Protein AF-A0AAV7VQG4-F1 (afdb_monomer_lite)

Sequence (86 aa):
MEIKDMVSHYLAENDTPETSIATLWDTLKVVVRGQFIAIAARQNALRRDKRQQLEDDIRALEETHRQSGSLAVRNSSPSNENSYAL

Organism: Pleurodeles waltl (NCBI:txid8319)

pLDDT: mean 85.69, std 18.38, range [43.03, 98.5]

Structure (mmCIF, N/CA/C/O backbone):
data_AF-A0AAV7VQG4-F1
#
_entry.id   AF-A0AAV7VQG4-F1
#
loop_
_atom_site.group_PDB
_atom_site.id
_atom_site.type_symbol
_atom_site.label_atom_id
_atom_site.label_alt_id
_atom_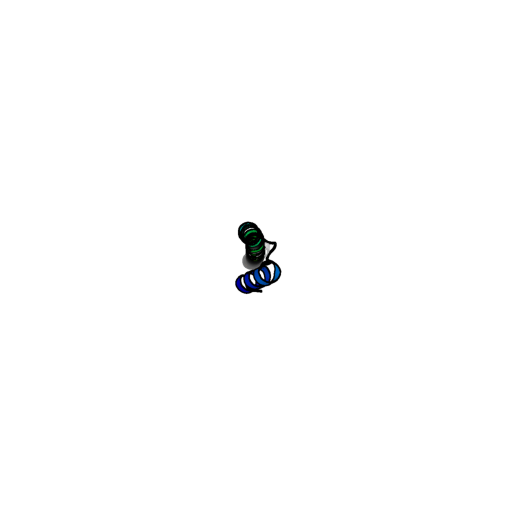site.label_comp_id
_atom_site.label_asym_id
_atom_site.label_entity_id
_atom_site.label_seq_id
_atom_site.pdbx_PDB_ins_code
_atom_site.Cartn_x
_atom_site.Cartn_y
_atom_site.Cartn_z
_atom_site.occupancy
_atom_site.B_iso_or_equiv
_atom_site.auth_seq_id
_atom_site.auth_comp_id
_atom_site.auth_asym_id
_atom_site.auth_atom_id
_atom_site.pdbx_PDB_model_num
ATOM 1 N N . MET A 1 1 ? 0.359 -9.781 -5.287 1.00 63.88 1 MET A N 1
ATOM 2 C CA . MET A 1 1 ? 1.625 -9.516 -5.987 1.00 63.88 1 MET A CA 1
ATOM 3 C C . MET A 1 1 ? 2.507 -8.750 -5.028 1.00 63.88 1 MET A C 1
ATOM 5 O O . MET A 1 1 ? 2.099 -7.679 -4.584 1.00 63.88 1 MET A O 1
ATOM 9 N N . GLU A 1 2 ? 3.629 -9.332 -4.618 1.00 86.31 2 GLU A N 1
ATOM 10 C CA . GLU A 1 2 ? 4.602 -8.601 -3.810 1.00 86.31 2 GLU A CA 1
ATOM 11 C C . GLU A 1 2 ? 5.309 -7.550 -4.676 1.00 86.31 2 GLU A C 1
ATOM 13 O O . GLU A 1 2 ? 5.372 -7.678 -5.900 1.00 86.31 2 GLU A O 1
ATOM 18 N N . ILE A 1 3 ? 5.855 -6.496 -4.059 1.00 90.12 3 ILE A N 1
ATOM 19 C CA . ILE A 1 3 ? 6.582 -5.447 -4.798 1.00 90.12 3 ILE A CA 1
ATOM 20 C C . ILE A 1 3 ? 7.734 -6.057 -5.606 1.00 90.12 3 ILE A C 1
ATOM 22 O O . ILE A 1 3 ? 8.000 -5.618 -6.719 1.00 90.12 3 ILE A O 1
ATOM 26 N N . LYS A 1 4 ? 8.377 -7.101 -5.073 1.00 91.25 4 LYS A N 1
ATOM 27 C CA . LYS A 1 4 ? 9.458 -7.818 -5.750 1.00 91.25 4 LYS A CA 1
ATOM 28 C C . LYS A 1 4 ? 8.990 -8.471 -7.053 1.00 91.25 4 LYS A C 1
ATOM 30 O O . LYS A 1 4 ? 9.620 -8.249 -8.081 1.00 91.25 4 LYS A O 1
ATOM 35 N N . ASP A 1 5 ? 7.868 -9.190 -7.024 1.00 93.69 5 ASP A N 1
ATOM 36 C CA . ASP A 1 5 ? 7.299 -9.835 -8.216 1.00 93.69 5 ASP A CA 1
ATOM 37 C C . ASP A 1 5 ? 6.938 -8.804 -9.284 1.00 93.69 5 ASP A C 1
ATOM 39 O O . ASP A 1 5 ? 7.199 -9.001 -10.466 1.00 93.69 5 ASP A O 1
ATOM 43 N N . MET A 1 6 ? 6.382 -7.669 -8.856 1.00 93.88 6 MET A N 1
ATOM 44 C CA . MET A 1 6 ? 6.043 -6.573 -9.755 1.00 93.88 6 MET A CA 1
ATOM 45 C C . MET A 1 6 ? 7.285 -5.973 -10.419 1.00 93.88 6 MET A C 1
ATOM 47 O O . MET A 1 6 ? 7.262 -5.707 -11.615 1.00 93.88 6 MET A O 1
ATOM 51 N N . VAL A 1 7 ? 8.362 -5.747 -9.660 1.00 95.44 7 VAL A N 1
ATOM 52 C CA . VAL A 1 7 ? 9.627 -5.235 -10.209 1.00 95.44 7 VAL A CA 1
ATOM 53 C C . VAL A 1 7 ? 10.194 -6.229 -11.222 1.00 95.44 7 VAL A C 1
ATOM 55 O O . VAL A 1 7 ? 10.583 -5.824 -12.313 1.00 95.44 7 VAL A O 1
ATOM 58 N N . SER A 1 8 ? 10.204 -7.524 -10.895 1.00 95.62 8 SER A N 1
ATOM 59 C CA . SER A 1 8 ? 10.669 -8.571 -11.809 1.00 95.62 8 SER A CA 1
ATOM 60 C C . SER A 1 8 ? 9.838 -8.635 -13.090 1.00 95.62 8 SE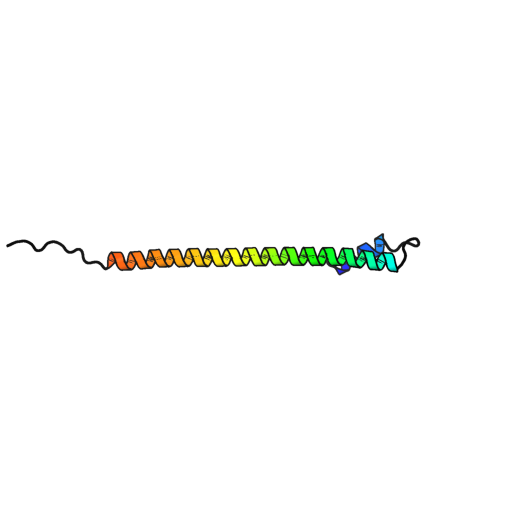R A C 1
ATOM 62 O O . SER A 1 8 ? 10.408 -8.713 -14.173 1.00 95.62 8 SER A O 1
ATOM 64 N N . HIS A 1 9 ? 8.512 -8.553 -12.980 1.00 95.12 9 HIS A N 1
ATOM 65 C CA . HIS A 1 9 ? 7.612 -8.529 -14.130 1.00 95.12 9 HIS A CA 1
ATOM 66 C C . HIS A 1 9 ? 7.826 -7.281 -14.994 1.00 95.12 9 HIS A C 1
ATOM 68 O O . HIS A 1 9 ? 7.996 -7.394 -16.202 1.00 95.12 9 HIS A O 1
ATOM 74 N N . TYR A 1 10 ? 7.925 -6.107 -14.365 1.00 95.62 10 TYR A N 1
ATOM 75 C CA . TYR A 1 10 ? 8.205 -4.854 -15.056 1.00 95.62 10 TYR A CA 1
ATOM 76 C C . TYR A 1 10 ? 9.510 -4.927 -15.859 1.00 95.62 10 TYR A C 1
ATOM 78 O O . TYR A 1 10 ? 9.525 -4.573 -17.034 1.00 95.62 10 TYR A O 1
ATOM 86 N N . LEU A 1 11 ? 10.599 -5.406 -15.248 1.00 95.62 11 LEU A N 1
ATOM 87 C CA . LEU A 1 11 ? 11.887 -5.524 -15.933 1.00 95.62 11 LEU A CA 1
ATOM 88 C C . LEU A 1 11 ? 11.820 -6.528 -17.088 1.00 95.62 11 LEU A C 1
ATOM 90 O O . LEU A 1 11 ? 12.303 -6.222 -18.169 1.00 95.62 11 LEU A O 1
ATOM 94 N N . ALA A 1 12 ? 11.169 -7.678 -16.895 1.00 95.56 12 ALA A N 1
ATOM 95 C CA . ALA A 1 12 ? 11.027 -8.688 -17.943 1.00 95.56 12 ALA A CA 1
ATOM 96 C C . ALA A 1 12 ? 10.271 -8.179 -19.184 1.00 95.56 12 ALA A C 1
ATOM 98 O O . ALA A 1 12 ? 10.548 -8.629 -20.291 1.00 95.56 12 ALA A O 1
ATOM 99 N N . GLU A 1 13 ? 9.324 -7.257 -19.006 1.00 95.12 13 GLU A N 1
ATOM 100 C CA . GLU A 1 13 ? 8.530 -6.705 -20.109 1.00 95.12 13 GLU A CA 1
ATOM 101 C C . GLU A 1 13 ? 9.150 -5.465 -20.762 1.00 95.12 13 GLU A C 1
ATOM 103 O O . GLU A 1 13 ? 8.862 -5.182 -21.923 1.00 95.12 13 GLU A O 1
ATOM 108 N N . ASN A 1 14 ? 9.965 -4.702 -20.027 1.00 95.00 14 ASN A N 1
ATOM 109 C CA . ASN A 1 14 ? 10.399 -3.367 -20.452 1.00 95.00 14 ASN A CA 1
ATOM 110 C C . ASN A 1 14 ? 11.911 -3.257 -20.709 1.00 95.00 14 ASN A C 1
ATOM 112 O O . ASN A 1 14 ? 12.336 -2.289 -21.339 1.00 95.00 14 ASN A O 1
ATOM 116 N N . ASP A 1 15 ? 12.725 -4.220 -20.262 1.00 94.69 15 ASP A N 1
ATOM 117 C CA . ASP A 1 15 ? 14.162 -4.276 -20.562 1.00 94.69 15 ASP A CA 1
ATOM 118 C C . ASP A 1 15 ? 14.389 -4.767 -22.001 1.00 94.69 15 ASP A C 1
ATOM 120 O O . ASP A 1 15 ? 14.598 -5.948 -22.279 1.00 94.69 15 ASP A O 1
ATOM 124 N N . THR A 1 16 ? 14.251 -3.832 -22.939 1.00 94.50 16 THR A N 1
ATOM 125 C CA . THR A 1 16 ? 14.386 -4.043 -24.384 1.00 94.50 16 THR A CA 1
ATOM 126 C C . THR A 1 16 ? 15.591 -3.266 -24.918 1.00 94.50 16 THR A C 1
ATOM 128 O O . THR A 1 16 ? 15.934 -2.227 -24.347 1.00 94.50 16 THR A O 1
ATOM 131 N N . PRO A 1 17 ? 16.236 -3.704 -26.018 1.00 92.56 17 PRO A N 1
ATOM 132 C CA . PRO A 1 17 ? 17.392 -3.008 -26.597 1.00 92.56 17 PRO A CA 1
ATOM 133 C C . PRO A 1 17 ? 17.144 -1.529 -26.938 1.00 92.56 17 PRO A C 1
ATOM 135 O O . PRO A 1 17 ? 18.078 -0.729 -26.971 1.00 92.56 17 PRO A O 1
ATOM 138 N N . GLU A 1 18 ? 15.890 -1.160 -27.194 1.00 93.75 18 GLU A N 1
ATOM 139 C CA . GLU A 1 18 ? 15.450 0.193 -27.532 1.00 93.75 18 GLU A CA 1
ATOM 140 C C . GLU A 1 18 ? 15.230 1.077 -26.292 1.00 93.75 18 GLU A C 1
ATOM 142 O O . GLU A 1 18 ? 15.146 2.304 -26.405 1.00 93.75 18 GLU A O 1
ATOM 147 N N . THR A 1 19 ? 15.140 0.476 -25.104 1.00 93.69 19 THR A N 1
ATOM 148 C CA . THR A 1 19 ? 14.871 1.182 -23.851 1.00 93.69 19 THR A CA 1
ATOM 149 C C . THR A 1 19 ? 16.171 1.507 -23.131 1.00 93.69 19 THR A C 1
ATOM 151 O O . THR A 1 19 ? 16.943 0.636 -22.742 1.00 93.69 19 THR A O 1
ATOM 154 N N . SER A 1 20 ? 16.416 2.797 -22.897 1.00 96.38 20 SER A N 1
ATOM 155 C CA . SER A 1 20 ? 17.576 3.209 -22.107 1.00 96.38 20 SER A CA 1
ATOM 156 C C . SER A 1 20 ? 17.413 2.822 -20.632 1.00 96.38 20 SER A C 1
ATOM 158 O O . SER A 1 20 ? 16.318 2.915 -20.070 1.00 96.38 20 SER A O 1
ATOM 160 N N . ILE A 1 21 ? 18.522 2.494 -19.962 1.00 95.25 21 ILE A N 1
ATOM 161 C CA . ILE A 1 21 ? 18.545 2.202 -18.516 1.00 95.25 21 ILE A CA 1
ATOM 162 C C . ILE A 1 21 ? 17.936 3.355 -17.701 1.00 95.25 21 ILE A C 1
ATOM 164 O O . ILE A 1 21 ? 17.246 3.121 -16.710 1.00 95.25 21 ILE A O 1
ATOM 168 N N . ALA A 1 22 ? 18.158 4.605 -18.124 1.00 96.81 22 ALA A N 1
ATOM 169 C CA . ALA A 1 22 ? 17.585 5.777 -17.467 1.00 96.81 22 ALA A CA 1
ATOM 170 C C . ALA A 1 22 ? 16.050 5.770 -17.546 1.00 96.81 22 ALA A C 1
ATOM 172 O O . ALA A 1 22 ? 15.380 5.895 -16.522 1.00 96.81 22 ALA A O 1
ATOM 173 N N . THR A 1 23 ? 15.495 5.539 -18.739 1.00 96.50 23 THR A N 1
ATOM 174 C CA . THR A 1 23 ? 14.045 5.432 -18.962 1.00 96.50 23 THR A CA 1
ATOM 175 C C . THR A 1 23 ? 13.435 4.267 -18.184 1.00 96.50 23 THR A C 1
ATOM 177 O O . THR A 1 23 ? 12.369 4.426 -17.583 1.00 96.50 23 THR A O 1
ATOM 180 N N . LEU A 1 24 ? 14.122 3.122 -18.154 1.00 96.81 24 LEU A N 1
ATOM 181 C CA . LEU A 1 24 ? 13.696 1.936 -17.415 1.00 96.81 24 LEU A CA 1
ATOM 182 C C . LEU A 1 24 ? 13.627 2.223 -15.907 1.00 96.81 24 LEU A C 1
ATOM 184 O O . LEU A 1 24 ? 12.620 1.947 -15.256 1.00 96.81 24 LEU A O 1
ATOM 188 N N . TRP A 1 25 ? 14.669 2.847 -15.349 1.00 96.94 25 TRP A N 1
ATOM 189 C CA . TRP A 1 25 ? 14.725 3.215 -13.934 1.00 96.94 25 TRP A CA 1
ATOM 190 C C . TRP A 1 25 ? 13.694 4.281 -13.554 1.00 96.94 25 TRP A C 1
ATOM 192 O O . TRP A 1 25 ? 13.027 4.167 -12.521 1.00 96.94 25 TRP A O 1
ATOM 202 N N . ASP A 1 26 ? 13.546 5.324 -14.371 1.00 97.56 26 ASP A N 1
ATOM 203 C CA . ASP A 1 26 ? 12.610 6.414 -14.104 1.00 97.56 26 ASP A CA 1
ATOM 204 C C . ASP A 1 26 ? 11.167 5.925 -14.093 1.00 97.56 26 ASP A C 1
ATOM 206 O O . ASP A 1 26 ? 10.417 6.218 -13.156 1.00 97.56 26 ASP A O 1
ATOM 210 N N . THR A 1 27 ? 10.809 5.098 -15.067 1.00 96.75 27 THR A N 1
ATOM 211 C CA . THR A 1 27 ? 9.479 4.503 -15.155 1.00 96.75 27 THR A CA 1
ATOM 212 C C . THR A 1 27 ? 9.236 3.493 -14.029 1.00 96.75 27 THR A C 1
ATOM 214 O O . THR A 1 27 ? 8.194 3.560 -13.372 1.00 96.75 27 THR A O 1
ATOM 217 N N . LEU A 1 28 ? 10.204 2.621 -13.713 1.00 96.62 28 LEU A N 1
ATOM 218 C CA . LEU A 1 28 ? 10.087 1.670 -12.601 1.00 96.62 28 LEU A CA 1
ATOM 219 C C . LEU A 1 28 ? 9.782 2.376 -11.273 1.00 96.62 28 LEU A C 1
ATOM 221 O O . LEU A 1 28 ? 8.902 1.947 -10.522 1.00 96.62 28 LEU A O 1
ATOM 225 N N . LYS A 1 29 ? 10.470 3.487 -10.981 1.00 95.31 29 LYS A N 1
ATOM 226 C CA . LYS A 1 29 ? 10.218 4.280 -9.766 1.00 95.31 29 LYS A CA 1
ATOM 227 C C . LYS A 1 29 ? 8.774 4.774 -9.693 1.00 95.31 29 LYS A C 1
ATOM 229 O O . LYS A 1 29 ? 8.182 4.751 -8.613 1.00 95.31 29 LYS A O 1
ATOM 234 N N . VAL A 1 30 ? 8.203 5.220 -10.814 1.00 97.00 30 VAL A N 1
ATOM 235 C CA . VAL A 1 30 ? 6.806 5.684 -10.875 1.00 97.00 30 VAL A CA 1
ATOM 236 C C . VAL A 1 30 ? 5.846 4.533 -10.579 1.00 97.00 30 VAL A C 1
ATOM 238 O O . VAL A 1 30 ? 4.942 4.692 -9.755 1.00 97.00 30 VAL A O 1
ATOM 241 N N . VAL A 1 31 ? 6.085 3.361 -11.171 1.00 94.25 31 VAL A N 1
ATOM 242 C CA . VAL A 1 31 ? 5.285 2.147 -10.946 1.00 94.25 31 VAL A CA 1
ATOM 243 C C . VAL A 1 31 ? 5.321 1.729 -9.470 1.00 94.25 31 VAL A C 1
ATOM 245 O O . VAL A 1 31 ? 4.274 1.572 -8.835 1.00 94.25 31 VAL A O 1
ATOM 248 N N . VAL A 1 32 ? 6.518 1.634 -8.884 1.00 95.56 32 VAL A N 1
ATOM 249 C CA . VAL A 1 32 ? 6.714 1.283 -7.466 1.00 95.56 32 VAL A CA 1
ATOM 250 C C . VAL A 1 32 ? 6.053 2.302 -6.540 1.00 95.56 32 VAL A C 1
ATOM 252 O O . VAL A 1 32 ? 5.373 1.927 -5.581 1.00 95.56 32 VAL A O 1
ATOM 255 N N . ARG A 1 33 ? 6.183 3.599 -6.837 1.00 96.38 33 ARG A N 1
ATOM 256 C CA . ARG A 1 33 ? 5.524 4.656 -6.062 1.00 96.38 33 ARG A CA 1
ATOM 257 C C . ARG A 1 33 ? 4.002 4.512 -6.092 1.00 96.38 33 ARG A C 1
ATOM 259 O O . ARG A 1 33 ? 3.373 4.666 -5.046 1.00 96.38 33 ARG A O 1
ATOM 266 N N . GLY A 1 34 ? 3.417 4.202 -7.251 1.00 95.44 34 GLY A N 1
ATOM 267 C CA . GLY A 1 34 ? 1.980 3.953 -7.389 1.00 95.44 34 GLY A CA 1
ATOM 268 C C . GLY A 1 34 ? 1.489 2.841 -6.458 1.00 95.44 34 GLY A C 1
ATOM 269 O O . GLY A 1 34 ? 0.492 3.019 -5.756 1.00 95.44 34 GLY A O 1
ATOM 270 N N . GLN A 1 35 ? 2.243 1.743 -6.357 1.00 94.69 35 GLN A N 1
ATOM 271 C CA . GLN A 1 35 ? 1.917 0.657 -5.428 1.00 94.69 35 GLN A CA 1
ATOM 272 C C . GLN A 1 35 ? 2.007 1.077 -3.963 1.00 94.69 35 GLN A C 1
ATOM 274 O O . GLN A 1 35 ? 1.108 0.769 -3.181 1.00 94.69 35 GLN A O 1
ATOM 279 N N . PHE A 1 36 ? 3.053 1.811 -3.573 1.00 95.62 36 PHE A N 1
ATOM 280 C CA . PHE A 1 36 ? 3.166 2.294 -2.196 1.00 95.62 36 PHE A CA 1
ATOM 281 C C . PHE A 1 36 ? 2.007 3.211 -1.807 1.00 95.62 36 PHE A C 1
ATOM 283 O O . PHE A 1 36 ? 1.470 3.087 -0.705 1.00 95.62 36 PHE A O 1
ATOM 290 N N . ILE A 1 37 ? 1.578 4.087 -2.718 1.00 97.00 37 ILE A N 1
ATOM 291 C CA . ILE A 1 37 ? 0.405 4.940 -2.505 1.00 97.00 37 ILE A CA 1
ATOM 292 C C . ILE A 1 37 ? -0.852 4.082 -2.321 1.00 97.00 37 ILE A C 1
ATOM 294 O O . ILE A 1 37 ? -1.608 4.319 -1.379 1.00 97.00 37 ILE A O 1
ATOM 298 N N . ALA A 1 38 ? -1.061 3.062 -3.158 1.00 96.00 38 ALA A N 1
ATOM 299 C CA . ALA A 1 38 ? -2.212 2.165 -3.049 1.00 96.00 38 ALA A CA 1
ATOM 300 C C . ALA A 1 38 ? -2.232 1.393 -1.715 1.00 96.00 38 ALA A C 1
ATOM 302 O O . ALA A 1 38 ? -3.268 1.322 -1.047 1.00 96.00 38 ALA A O 1
ATOM 303 N N . ILE A 1 39 ? -1.081 0.869 -1.279 1.00 95.56 39 ILE A N 1
ATOM 304 C CA . ILE A 1 39 ? -0.935 0.183 0.013 1.00 95.56 39 ILE A CA 1
ATOM 305 C C . ILE A 1 39 ? -1.248 1.142 1.165 1.00 95.56 39 ILE A C 1
ATOM 307 O O . ILE A 1 39 ? -2.039 0.808 2.050 1.00 95.56 39 ILE A O 1
ATOM 311 N N . ALA A 1 40 ? -0.673 2.346 1.146 1.00 97.06 40 ALA A N 1
ATOM 312 C CA . ALA A 1 40 ? -0.903 3.350 2.179 1.00 97.06 40 ALA A CA 1
ATOM 313 C C . ALA A 1 40 ? -2.376 3.780 2.235 1.00 97.06 40 ALA A C 1
ATOM 315 O O . ALA A 1 40 ? -2.945 3.890 3.322 1.00 97.06 40 ALA A O 1
ATOM 316 N N . ALA A 1 41 ? -3.017 3.975 1.080 1.00 98.12 41 ALA A N 1
ATOM 317 C CA . ALA A 1 41 ? -4.437 4.294 0.986 1.00 98.12 41 ALA A CA 1
ATOM 318 C C . ALA A 1 41 ? -5.302 3.189 1.607 1.00 98.12 41 ALA A C 1
ATOM 320 O O . ALA A 1 41 ? -6.152 3.480 2.450 1.00 98.12 41 ALA A O 1
ATOM 321 N N . ARG A 1 42 ? -5.026 1.921 1.280 1.00 97.50 42 ARG A N 1
ATOM 322 C CA . ARG A 1 42 ? -5.715 0.769 1.877 1.00 97.50 42 ARG A CA 1
ATOM 323 C C . ARG A 1 42 ? -5.536 0.718 3.394 1.00 97.50 42 ARG A C 1
ATOM 325 O O . ARG A 1 42 ? -6.508 0.545 4.122 1.00 97.50 42 ARG A O 1
ATOM 332 N N . GLN A 1 43 ? -4.313 0.890 3.888 1.00 97.88 43 GLN A N 1
ATOM 333 C CA . GLN A 1 43 ? -4.045 0.902 5.329 1.00 97.88 43 GLN A CA 1
ATOM 334 C C . GLN A 1 43 ? -4.735 2.074 6.036 1.00 97.88 43 GLN A C 1
ATOM 336 O O . GLN A 1 43 ? -5.234 1.916 7.148 1.00 97.88 43 GLN A O 1
ATOM 341 N N . ASN A 1 44 ? -4.772 3.249 5.404 1.00 98.38 44 ASN A N 1
ATOM 342 C CA . ASN A 1 44 ? -5.487 4.412 5.920 1.00 98.38 44 ASN A CA 1
ATOM 343 C C . ASN A 1 44 ? -6.994 4.141 6.015 1.00 98.38 44 ASN A C 1
ATOM 345 O O . ASN A 1 44 ? -7.591 4.513 7.022 1.00 98.38 44 ASN A O 1
ATOM 349 N N . ALA A 1 45 ? -7.590 3.491 5.012 1.00 98.38 45 ALA A N 1
ATOM 350 C CA . ALA A 1 45 ? -8.999 3.100 5.038 1.00 98.38 45 ALA A CA 1
ATOM 351 C C . ALA A 1 45 ? -9.287 2.143 6.203 1.00 98.38 45 ALA A C 1
ATOM 353 O O . ALA A 1 45 ? -10.096 2.468 7.062 1.00 98.38 45 ALA A O 1
ATOM 354 N N . LEU A 1 46 ? -8.514 1.059 6.339 1.00 98.31 46 LEU A N 1
ATOM 355 C CA . LEU A 1 46 ? -8.674 0.108 7.450 1.00 98.31 46 LEU A CA 1
ATOM 356 C C . LEU A 1 46 ? -8.539 0.773 8.829 1.00 98.31 46 LEU A C 1
ATOM 358 O O . LEU A 1 46 ? -9.295 0.469 9.750 1.00 98.31 46 LEU A O 1
ATOM 362 N N . ARG A 1 47 ? -7.585 1.702 8.981 1.00 98.38 47 ARG A N 1
ATOM 363 C CA . ARG A 1 47 ? -7.422 2.468 10.225 1.00 98.38 47 ARG A CA 1
ATOM 364 C C . ARG A 1 47 ? -8.621 3.373 10.506 1.00 98.38 47 ARG A C 1
ATOM 366 O O . ARG A 1 47 ? -9.007 3.502 11.664 1.00 98.38 47 ARG A O 1
ATOM 373 N N . ARG A 1 48 ? -9.198 4.001 9.477 1.00 98.44 48 ARG A N 1
ATOM 374 C CA . ARG A 1 48 ? -10.400 4.837 9.612 1.00 98.44 48 ARG A CA 1
ATOM 375 C C . ARG A 1 48 ? -11.610 4.001 10.000 1.00 98.44 48 ARG A C 1
ATOM 377 O O . ARG A 1 48 ? -12.273 4.368 10.961 1.00 98.44 48 ARG A O 1
ATOM 384 N N . ASP A 1 49 ? -11.826 2.874 9.332 1.00 98.44 49 ASP A N 1
ATOM 385 C CA . ASP A 1 49 ? -12.946 1.975 9.615 1.00 98.44 49 ASP A CA 1
ATOM 386 C C . ASP A 1 49 ? -12.861 1.437 11.043 1.00 98.44 49 ASP A C 1
ATOM 388 O O . ASP A 1 49 ? -13.833 1.486 11.794 1.00 98.44 49 ASP A O 1
ATOM 392 N N . LYS A 1 50 ? -11.666 1.006 11.476 1.00 98.31 50 LYS A N 1
ATOM 393 C CA . LYS A 1 50 ? -11.477 0.537 12.852 1.00 98.31 50 LYS A CA 1
ATOM 394 C C . LYS A 1 50 ? -11.704 1.645 13.877 1.00 98.31 50 LYS A C 1
ATOM 396 O O . LYS A 1 50 ? -12.281 1.379 14.927 1.00 98.31 50 LYS A O 1
ATOM 401 N N . ARG A 1 51 ? -11.252 2.869 13.593 1.00 98.38 51 ARG A N 1
ATOM 402 C CA . ARG A 1 51 ? -11.490 4.014 14.478 1.00 98.38 51 ARG A CA 1
ATOM 403 C C . ARG A 1 51 ? -12.983 4.317 14.586 1.00 98.38 51 ARG A C 1
ATOM 405 O O . ARG A 1 51 ? -13.474 4.440 15.698 1.00 98.38 51 ARG A O 1
ATOM 412 N N . GLN A 1 52 ? -13.684 4.374 13.458 1.00 98.44 52 GLN A N 1
ATOM 413 C CA . GLN A 1 52 ? -15.123 4.618 13.415 1.00 98.44 52 GLN A CA 1
ATOM 414 C C . GLN A 1 52 ? -15.890 3.560 14.215 1.00 98.44 52 GLN A C 1
ATOM 416 O O . GLN A 1 52 ? -16.696 3.918 15.065 1.00 98.44 52 GLN A O 1
ATOM 421 N N . GLN A 1 53 ? -15.562 2.278 14.026 1.00 98.50 53 GLN A N 1
ATOM 422 C CA . GLN A 1 53 ? -16.168 1.195 14.800 1.00 98.50 53 GLN A CA 1
ATOM 423 C C . GLN A 1 53 ? -15.978 1.395 16.308 1.00 98.50 53 GLN A C 1
ATOM 425 O O . GLN A 1 53 ? -16.926 1.260 17.067 1.00 98.50 53 GLN A O 1
ATOM 430 N N . LEU A 1 54 ? -14.765 1.742 16.750 1.00 98.44 54 LEU A N 1
ATOM 431 C CA . LEU A 1 54 ? -14.496 1.978 18.171 1.00 98.44 54 LEU A CA 1
ATOM 432 C C . LEU A 1 54 ? -15.257 3.197 18.711 1.00 98.44 54 LEU A C 1
ATOM 434 O O . LEU A 1 54 ? -15.733 3.163 19.841 1.00 98.44 54 LEU A O 1
ATOM 438 N N . GLU A 1 55 ? -15.383 4.266 17.924 1.00 98.31 55 GLU A N 1
ATOM 439 C CA . GLU A 1 55 ? -16.186 5.437 18.294 1.00 98.31 55 GLU A CA 1
ATOM 440 C C . GLU A 1 55 ? -17.677 5.086 18.420 1.00 98.31 55 GLU A C 1
ATOM 442 O O . GLU A 1 55 ? -18.343 5.557 19.342 1.00 98.31 55 GLU A O 1
ATOM 447 N N . ASP A 1 56 ? -18.200 4.243 17.528 1.00 98.19 56 ASP A N 1
ATOM 448 C CA . ASP A 1 56 ? -19.576 3.740 17.589 1.00 98.19 56 ASP A CA 1
ATOM 449 C C . ASP A 1 56 ? -19.804 2.834 18.805 1.00 98.19 56 ASP A C 1
ATOM 451 O O . ASP A 1 56 ? -20.796 3.007 19.516 1.00 98.19 56 ASP A O 1
ATOM 455 N N . ASP A 1 57 ? -18.859 1.938 19.098 1.00 97.94 57 ASP A N 1
ATOM 456 C CA . ASP A 1 57 ? -18.907 1.063 20.271 1.00 97.94 57 ASP A CA 1
ATOM 457 C C . ASP A 1 57 ? -18.929 1.889 21.570 1.00 97.94 57 ASP A C 1
ATOM 459 O O . ASP A 1 57 ? -19.742 1.631 22.460 1.00 97.94 57 ASP A O 1
ATOM 463 N N . ILE A 1 58 ? -18.087 2.927 21.669 1.00 97.62 58 ILE A N 1
ATOM 464 C CA . ILE A 1 58 ? -18.073 3.849 22.816 1.00 97.62 58 ILE A CA 1
ATOM 465 C C . ILE A 1 58 ? -19.427 4.551 22.955 1.00 97.62 58 ILE A C 1
ATOM 467 O O . ILE A 1 58 ? -20.004 4.538 24.042 1.00 97.62 58 ILE A O 1
ATOM 471 N N . ARG A 1 59 ? -19.973 5.112 21.867 1.00 96.94 59 ARG A N 1
ATOM 472 C CA . ARG A 1 59 ? -21.287 5.781 21.886 1.00 96.94 59 ARG A CA 1
ATOM 473 C C . ARG A 1 59 ? -22.403 4.849 22.360 1.00 96.94 59 ARG A C 1
ATOM 475 O O . ARG A 1 59 ? -23.242 5.256 23.163 1.00 96.94 59 ARG A O 1
ATOM 482 N N . ALA A 1 60 ? -22.416 3.608 21.878 1.00 96.00 60 ALA A N 1
ATOM 483 C CA . ALA A 1 60 ? -23.415 2.616 22.263 1.00 96.00 60 ALA A CA 1
ATOM 484 C C . ALA A 1 60 ? -23.304 2.231 23.749 1.00 96.00 60 ALA A C 1
ATOM 486 O O . ALA A 1 60 ? -24.319 2.121 24.444 1.00 96.00 60 ALA A O 1
ATOM 487 N N . LEU A 1 61 ? -22.077 2.069 24.254 1.00 95.56 61 LEU A N 1
ATOM 488 C CA . LEU A 1 61 ? -21.819 1.782 25.667 1.00 95.56 61 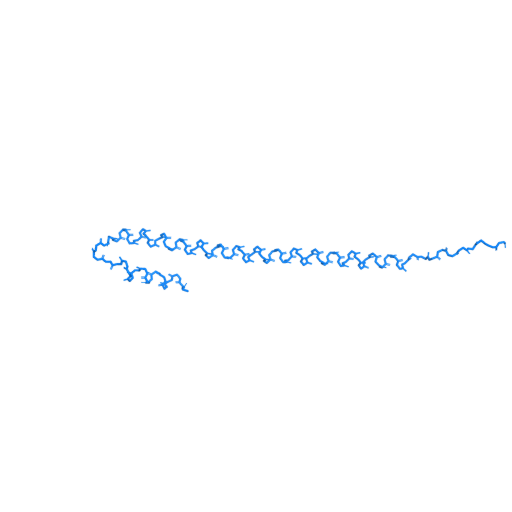LEU A CA 1
ATOM 489 C C . LEU A 1 61 ? -22.230 2.949 26.573 1.00 95.56 61 LEU A C 1
ATOM 491 O O . LEU A 1 61 ? -22.892 2.730 27.588 1.00 95.56 61 LEU A O 1
ATOM 495 N N . GLU A 1 62 ? -21.896 4.186 26.200 1.00 94.44 62 GLU A N 1
ATOM 496 C CA . GLU A 1 62 ? -22.315 5.387 26.930 1.00 94.44 62 GLU A CA 1
ATOM 497 C C . GLU A 1 62 ? -23.839 5.501 27.010 1.00 94.44 62 GLU A C 1
ATOM 499 O O . GLU A 1 62 ? -24.386 5.787 28.078 1.00 94.44 62 GLU A O 1
ATOM 504 N N . GLU A 1 63 ? -24.538 5.242 25.904 1.00 94.00 63 GLU A N 1
ATOM 505 C CA . GLU A 1 63 ? -25.997 5.274 25.875 1.00 94.00 63 GLU A CA 1
ATOM 506 C C . GLU A 1 63 ? -26.609 4.179 26.755 1.00 94.00 63 GLU A C 1
ATOM 508 O O . GLU A 1 63 ? -27.498 4.450 27.565 1.00 94.00 63 GLU A O 1
ATOM 513 N N . THR A 1 64 ? -26.068 2.963 26.686 1.00 92.88 64 THR A N 1
ATOM 514 C CA . THR A 1 64 ? -26.501 1.844 27.534 1.00 92.88 64 THR A CA 1
ATOM 515 C C . THR A 1 64 ? -26.317 2.164 29.021 1.00 92.88 64 THR A C 1
ATOM 517 O O . THR A 1 64 ? -27.208 1.903 29.837 1.00 92.88 64 THR A O 1
ATOM 520 N N . HIS A 1 65 ? -25.188 2.773 29.396 1.00 89.88 65 HIS A N 1
ATOM 521 C CA . HIS A 1 65 ? -24.930 3.200 30.772 1.00 89.88 65 HIS A CA 1
ATOM 522 C C . HIS A 1 65 ? -25.852 4.341 31.217 1.00 89.88 65 HIS A C 1
ATOM 524 O O . HIS A 1 65 ? -26.359 4.292 32.340 1.00 89.88 65 HIS A O 1
ATOM 530 N N . ARG A 1 66 ? -26.128 5.336 30.360 1.00 86.38 66 ARG A N 1
ATOM 531 C CA . ARG A 1 66 ? -27.103 6.401 30.660 1.00 86.38 66 ARG A CA 1
ATOM 532 C C . ARG A 1 66 ? -28.487 5.829 30.954 1.00 86.38 66 ARG A C 1
ATOM 534 O O . ARG A 1 66 ? -29.107 6.208 31.948 1.00 86.38 66 ARG A O 1
ATOM 541 N N . GLN A 1 67 ? -28.953 4.893 30.132 1.00 80.50 67 GLN A N 1
ATOM 542 C CA . GLN A 1 67 ? -30.258 4.254 30.306 1.00 80.50 67 GLN A CA 1
ATOM 543 C C . GLN A 1 67 ? -30.306 3.387 31.572 1.00 80.50 67 GLN A C 1
ATOM 545 O O . GLN A 1 67 ? -31.257 3.475 32.349 1.00 80.50 67 GLN A O 1
ATOM 550 N N . SER A 1 68 ? -29.251 2.614 31.839 1.00 75.94 68 SER A N 1
ATOM 551 C CA . SER A 1 68 ? -29.160 1.756 33.029 1.00 75.94 68 SER A CA 1
ATOM 552 C C . SER A 1 68 ? -29.077 2.568 34.331 1.00 75.94 68 SER A C 1
ATOM 554 O O . SER A 1 68 ? -29.754 2.247 35.308 1.00 75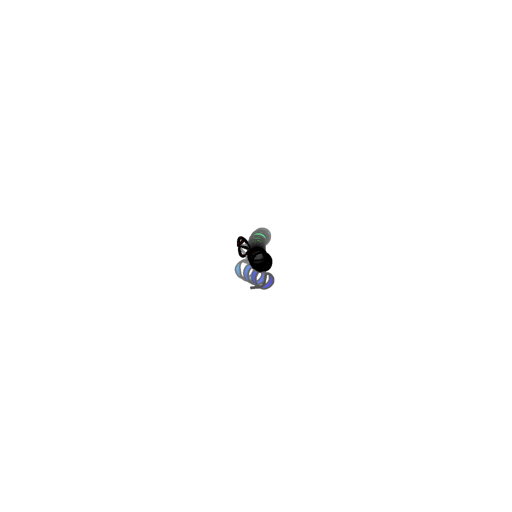.94 68 SER A O 1
ATOM 556 N N . GLY A 1 69 ? -28.312 3.665 34.340 1.00 65.12 69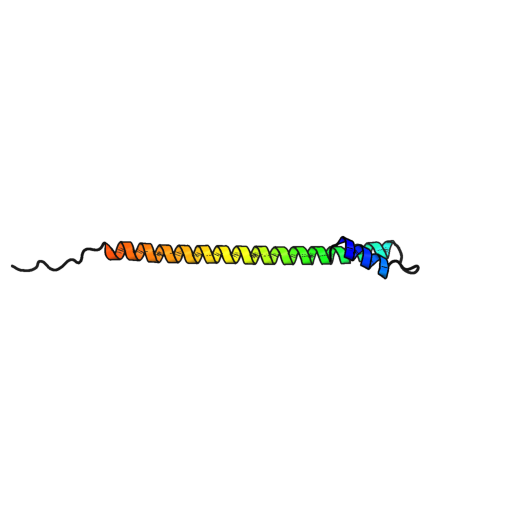 GLY A N 1
ATOM 557 C CA . GLY A 1 69 ? -28.246 4.598 35.469 1.00 65.12 69 GLY A CA 1
ATOM 558 C C . GLY A 1 69 ? -29.557 5.361 35.693 1.00 65.12 69 GLY A C 1
ATOM 559 O O . GLY A 1 69 ? -29.967 5.566 36.834 1.00 65.12 69 GLY A O 1
ATOM 560 N N . SER A 1 70 ? -30.267 5.720 34.616 1.00 56.88 70 SER A N 1
ATOM 561 C CA . SER A 1 70 ? -31.585 6.367 34.683 1.00 56.88 70 SER A CA 1
ATOM 562 C C . SER A 1 70 ? -32.657 5.454 35.297 1.00 56.88 70 SER A C 1
ATOM 564 O O . SER A 1 70 ? -33.445 5.905 36.131 1.00 56.88 70 SER A O 1
ATOM 566 N N . LEU A 1 71 ? -32.656 4.161 34.955 1.00 57.16 71 LEU A N 1
ATOM 567 C CA . LEU A 1 71 ? -33.582 3.172 35.521 1.00 57.16 71 LEU A CA 1
ATOM 568 C C . LEU A 1 71 ? -33.325 2.913 37.016 1.00 57.16 71 LEU A C 1
ATOM 570 O O . LEU A 1 71 ? -34.278 2.788 37.786 1.00 57.16 71 LEU A O 1
ATOM 574 N N . ALA A 1 72 ? -32.058 2.898 37.445 1.00 54.47 72 ALA A N 1
ATOM 575 C CA . ALA A 1 72 ? -31.69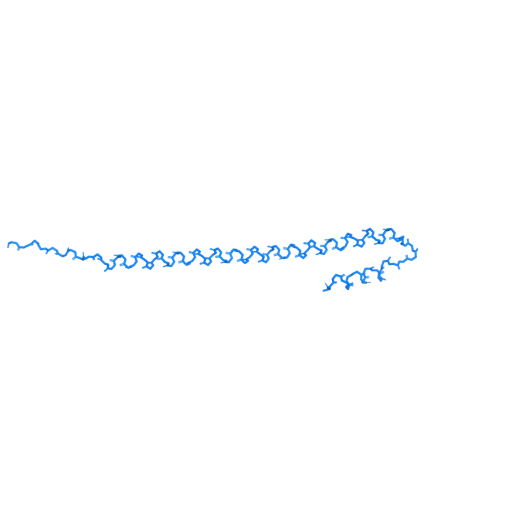5 2.748 38.855 1.00 54.47 72 ALA A CA 1
ATOM 576 C C . ALA A 1 72 ? -32.158 3.941 39.715 1.00 54.47 72 ALA A C 1
ATOM 578 O O . ALA A 1 72 ? -32.691 3.744 40.806 1.00 54.47 72 ALA A O 1
ATOM 579 N N . VAL A 1 73 ? -32.035 5.174 39.207 1.00 56.47 73 VAL A N 1
ATOM 580 C CA . VAL A 1 73 ? -32.527 6.382 39.896 1.00 56.47 73 VAL A CA 1
ATOM 581 C C . VAL A 1 73 ? -34.058 6.391 39.975 1.00 56.47 73 VAL A C 1
ATOM 583 O O . VAL A 1 73 ? -34.624 6.687 41.029 1.00 56.47 73 VAL A O 1
ATOM 586 N N . ARG A 1 74 ? -34.747 5.999 38.898 1.00 51.06 74 ARG A N 1
ATOM 587 C CA . ARG A 1 74 ? -36.217 6.023 38.820 1.00 51.06 74 ARG A CA 1
ATOM 588 C C . ARG A 1 74 ? -36.896 5.019 39.762 1.00 51.06 74 ARG A C 1
ATOM 590 O O . ARG A 1 74 ? -37.941 5.338 40.317 1.00 51.06 74 ARG A O 1
ATOM 597 N N . ASN A 1 75 ? -36.278 3.863 40.007 1.00 53.75 75 ASN A N 1
ATOM 598 C CA . ASN A 1 75 ? -36.786 2.851 40.945 1.00 53.75 75 ASN A CA 1
ATOM 599 C C . ASN A 1 75 ? -36.492 3.163 42.427 1.00 53.75 75 ASN A C 1
ATOM 601 O O . ASN A 1 75 ? -36.965 2.445 43.302 1.00 53.75 75 ASN A O 1
ATOM 605 N N . SER A 1 76 ? -35.721 4.217 42.718 1.00 51.38 76 SER A N 1
ATOM 606 C CA . SER A 1 76 ? -35.368 4.633 44.087 1.00 51.38 76 SER A CA 1
ATOM 607 C C . SER A 1 76 ? -36.200 5.805 44.625 1.00 51.38 76 SER A C 1
ATOM 609 O O . SER A 1 76 ? -36.027 6.202 45.775 1.00 51.38 76 SER A O 1
ATOM 611 N N . SER A 1 77 ? -37.115 6.360 43.823 1.00 47.97 77 SER A N 1
ATOM 612 C CA . SER A 1 77 ? -38.052 7.390 44.287 1.00 47.97 77 SER A CA 1
ATOM 613 C C . SER A 1 77 ? -39.208 6.734 45.055 1.00 47.97 77 SER A C 1
ATOM 615 O O . SER A 1 77 ? -39.952 5.965 44.444 1.00 47.97 77 SER A O 1
ATOM 617 N N . PRO A 1 78 ? -39.395 7.004 46.362 1.00 46.28 78 PRO A N 1
ATOM 618 C CA . PRO A 1 78 ? -40.532 6.474 47.099 1.00 46.28 78 PRO A CA 1
ATOM 619 C C . PRO A 1 78 ? -41.809 7.108 46.554 1.00 46.28 78 PRO A C 1
ATOM 621 O O . PRO A 1 78 ? -41.924 8.334 46.487 1.00 46.28 78 PRO A O 1
ATOM 624 N N . SER A 1 79 ? -42.771 6.270 46.178 1.00 48.66 79 SER A N 1
ATOM 625 C CA . SER A 1 79 ? -44.157 6.666 45.955 1.00 48.66 79 SER A CA 1
ATOM 626 C C . SER A 1 79 ? -44.662 7.331 47.234 1.00 48.66 79 SER A C 1
ATOM 628 O O . SER A 1 79 ? -44.922 6.656 48.228 1.00 48.66 79 SER A O 1
ATOM 630 N N . ASN A 1 80 ? -44.736 8.660 47.243 1.00 51.56 80 ASN A N 1
ATOM 631 C CA . ASN A 1 80 ? -45.346 9.406 48.334 1.00 51.56 80 ASN A CA 1
ATOM 632 C C . ASN A 1 80 ? -46.864 9.198 48.235 1.00 51.56 80 ASN A C 1
ATOM 634 O O . ASN A 1 80 ? -47.567 9.966 47.578 1.00 51.56 80 ASN A O 1
ATOM 638 N N . GLU A 1 81 ? -47.351 8.092 48.798 1.00 44.97 81 GLU A N 1
ATOM 639 C CA . GLU A 1 81 ? -48.776 7.859 48.986 1.00 44.97 81 GLU A CA 1
ATOM 640 C C . GLU A 1 81 ? -49.273 8.742 50.130 1.00 44.97 81 GLU A C 1
ATOM 642 O O . GLU A 1 81 ? -48.793 8.695 51.261 1.00 44.97 81 GLU A O 1
ATOM 647 N N . ASN A 1 82 ? -50.231 9.592 49.769 1.00 49.84 82 ASN A N 1
ATOM 648 C CA . ASN A 1 82 ? -50.986 10.494 50.621 1.00 49.84 82 ASN A CA 1
ATOM 649 C C . ASN A 1 82 ? -51.295 9.916 52.011 1.00 49.84 82 ASN A C 1
ATOM 651 O O . ASN A 1 82 ? -52.167 9.063 52.151 1.00 49.84 82 ASN A O 1
ATOM 655 N N . SER A 1 83 ? -50.709 10.515 53.048 1.00 46.78 83 SER A N 1
ATOM 656 C CA . SER A 1 83 ? -51.277 10.508 54.398 1.00 46.78 83 SER A CA 1
ATOM 657 C C . SER A 1 83 ? -51.935 11.861 54.677 1.00 46.78 83 SER A C 1
ATOM 659 O O . SER A 1 83 ? -51.482 12.636 55.515 1.00 46.78 83 SER A O 1
ATOM 661 N N . TYR A 1 84 ? -53.011 12.152 53.944 1.00 54.44 84 TYR A N 1
ATOM 662 C CA . TYR A 1 84 ? -54.040 13.092 54.386 1.00 54.44 84 TYR A CA 1
ATOM 663 C C . TYR A 1 84 ? -55.270 12.273 54.778 1.00 54.44 84 TYR A C 1
ATOM 665 O O . TYR A 1 84 ? -56.104 11.965 53.932 1.00 54.44 84 TYR A O 1
ATOM 673 N N . ALA A 1 85 ? -55.374 11.907 56.053 1.00 47.81 85 ALA A N 1
ATOM 674 C CA . ALA A 1 85 ? -56.632 11.492 56.662 1.00 47.81 85 ALA A CA 1
ATOM 675 C C . ALA A 1 85 ? -56.576 11.748 58.177 1.00 47.81 85 ALA A C 1
ATOM 677 O O . ALA A 1 85 ? -56.065 10.918 58.919 1.00 47.81 85 ALA A O 1
ATOM 678 N N . LEU A 1 86 ? -57.097 12.932 58.531 1.00 43.03 86 LEU A N 1
ATOM 679 C CA . LEU A 1 86 ? -57.761 13.357 59.778 1.00 43.03 86 LEU A CA 1
ATOM 680 C C . LEU A 1 86 ? -57.050 13.145 61.123 1.00 43.03 86 LEU A C 1
ATOM 682 O O . LEU A 1 86 ? -57.002 12.001 61.620 1.00 43.03 86 LEU A O 1
#

Radius of gyration: 32.45 Å; chains: 1; bounding box: 76×23×87 Å

Secondary structure (DSSP, 8-state):
--HHHHHHHHHHHH--TTS-HHHHHHHHHHHHHHHHHHHHHHHHHHHHHHHHHHHHHHHHHHHHHHHHHHHHHHTTS---------

Foldseek 3Di:
DDLVVVLVVLCVVQVDPPDDPVNSVVVNVVVSVVVVVVVVVVVVVVVVVVVVVVVVVVVVVVVVVVVVVVVVVVVPDDPPDDPPDD